Protein AF-A0A929DI80-F1 (afdb_monomer_lite)

Sequence (139 aa):
MKKILITGFLTIFLFLLSVELPAQQLIYHDIEVDEDGHIISWYSEDPGRSYDHIINLVWNFWDTMRLDMNGVPYHMNHQVWKENINDHRGIGGDQIQMALSSWALLYAYTGNQRIIENMKFMADYYLTHSLSGPDCKWP

pLDDT: mean 84.89, std 15.49, range [44.75, 98.38]

Foldseek 3Di:
DPPPVPVVVVVVVVVPPPPPDAFDDDPHDGFDADPVRHTQQPVDNPVVVSVVVVLVVVVCCQLPADADPVRHHLQQFAPDDDDPDRDPDGDDPCSLVVLLVVLVVVCVVPVDVVSVVVNVVSVVVCVVPPDDDPPDPPD

Structure (mmCIF, N/CA/C/O backbone):
data_AF-A0A929DI80-F1
#
_entry.id   AF-A0A929DI80-F1
#
loop_
_atom_site.group_PDB
_atom_site.id
_atom_site.type_symbol
_atom_site.label_atom_id
_atom_site.label_alt_id
_atom_site.label_comp_id
_atom_site.label_asym_id
_atom_site.label_entity_id
_atom_site.label_seq_id
_atom_site.pdbx_PDB_ins_code
_atom_site.Cartn_x
_atom_site.Cartn_y
_atom_site.Cartn_z
_atom_site.occupancy
_atom_site.B_iso_or_equiv
_atom_site.auth_seq_id
_atom_site.auth_comp_id
_atom_site.auth_asym_id
_atom_site.auth_atom_id
_atom_site.pdbx_PDB_model_num
ATOM 1 N N . MET A 1 1 ? -22.026 18.723 72.594 1.00 48.16 1 MET A N 1
ATOM 2 C CA . MET A 1 1 ? -22.563 18.020 71.404 1.00 48.16 1 MET A CA 1
ATOM 3 C C . MET A 1 1 ? -22.481 18.893 70.138 1.00 48.16 1 MET A C 1
ATOM 5 O O . MET A 1 1 ? -23.498 19.184 69.532 1.00 48.16 1 MET A O 1
ATOM 9 N N . LYS A 1 2 ? -21.282 19.345 69.730 1.00 50.53 2 LYS A N 1
ATOM 10 C CA . LYS A 1 2 ? -21.086 20.193 68.524 1.00 50.53 2 LYS A CA 1
ATOM 11 C C . LYS A 1 2 ? -19.899 19.778 67.635 1.00 50.53 2 LYS A C 1
ATOM 13 O O . LYS A 1 2 ? -19.658 20.409 66.620 1.00 50.53 2 LYS A O 1
ATOM 18 N N . LYS A 1 3 ? -19.163 18.718 67.996 1.00 46.38 3 LYS A N 1
ATOM 19 C CA . LYS A 1 3 ? -17.947 18.287 67.278 1.00 46.38 3 LYS A CA 1
ATOM 20 C C . LYS A 1 3 ? -18.158 17.133 66.287 1.00 46.38 3 LYS A C 1
ATOM 22 O O . LYS A 1 3 ? -17.247 16.831 65.538 1.00 46.38 3 LYS A O 1
ATOM 27 N N . ILE A 1 4 ? -19.345 16.519 66.260 1.00 51.50 4 ILE A N 1
ATOM 28 C CA . ILE A 1 4 ? -19.640 15.354 65.400 1.00 51.50 4 ILE A CA 1
ATOM 29 C C . ILE A 1 4 ? -20.218 15.778 64.034 1.00 51.50 4 ILE A C 1
ATOM 31 O O . ILE A 1 4 ? -20.173 15.011 63.082 1.00 51.50 4 ILE A O 1
ATOM 35 N N . LEU A 1 5 ? -20.695 17.022 63.891 1.00 47.53 5 LEU A N 1
ATOM 36 C CA . LEU A 1 5 ? -21.319 17.486 62.644 1.00 47.53 5 LEU A CA 1
ATOM 37 C C . LEU A 1 5 ? -20.313 17.950 61.570 1.00 47.53 5 LEU A C 1
ATOM 39 O O . LEU A 1 5 ? -20.676 18.057 60.407 1.00 47.53 5 LEU A O 1
ATOM 43 N N . ILE A 1 6 ? -19.058 18.231 61.942 1.00 49.91 6 ILE A N 1
ATOM 44 C CA . ILE A 1 6 ? -18.058 18.813 61.023 1.00 49.91 6 ILE A CA 1
ATOM 45 C C . ILE A 1 6 ? -17.278 17.722 60.271 1.00 49.91 6 ILE A C 1
ATOM 47 O O . ILE A 1 6 ? -16.879 17.921 59.129 1.00 49.91 6 ILE A O 1
ATOM 51 N N . THR A 1 7 ? -17.120 16.533 60.855 1.00 48.47 7 THR A N 1
ATOM 52 C CA . THR A 1 7 ? -16.422 15.408 60.213 1.00 48.47 7 THR A CA 1
ATOM 53 C C . THR A 1 7 ? -17.259 14.687 59.155 1.00 48.47 7 THR A C 1
ATOM 55 O O . THR A 1 7 ? -16.680 14.101 58.250 1.00 48.47 7 THR A O 1
ATOM 58 N N . GLY A 1 8 ? -18.595 14.765 59.209 1.00 44.75 8 GLY A N 1
ATOM 59 C CA . GLY A 1 8 ? -19.476 14.174 58.189 1.00 44.75 8 GLY A CA 1
ATOM 60 C C . GLY A 1 8 ? -19.578 14.980 56.887 1.00 44.75 8 GLY A C 1
ATOM 61 O O . GLY A 1 8 ? -19.971 14.436 55.862 1.00 44.75 8 GLY A O 1
ATOM 62 N N . PHE A 1 9 ? -19.209 16.265 56.909 1.00 48.62 9 PHE A N 1
ATOM 63 C CA . PHE A 1 9 ? -19.272 17.135 55.729 1.00 48.62 9 PHE A CA 1
ATOM 64 C C . PHE A 1 9 ? -17.994 17.070 54.877 1.00 48.62 9 PHE A C 1
ATOM 66 O O . PHE A 1 9 ? -18.030 17.342 53.680 1.00 48.62 9 PHE A O 1
ATOM 73 N N . LEU A 1 10 ? -16.864 16.674 55.476 1.00 48.25 10 LEU A N 1
ATOM 74 C CA . LEU A 1 10 ? -15.566 16.645 54.796 1.00 48.25 10 LEU A CA 1
ATOM 75 C C . LEU A 1 10 ? -15.392 15.413 53.888 1.00 48.25 10 LEU A C 1
ATOM 77 O O . LEU A 1 10 ? -14.725 15.497 52.863 1.00 48.25 10 LEU A O 1
ATOM 81 N N . THR A 1 11 ? -16.028 14.285 54.217 1.00 48.75 11 THR A N 1
ATOM 82 C CA . THR A 1 11 ? -15.991 13.055 53.405 1.00 48.75 11 THR A CA 1
ATOM 83 C C . THR A 1 11 ? -16.910 13.100 52.184 1.00 48.75 11 THR A C 1
ATOM 85 O O . THR A 1 11 ? -16.622 12.437 51.195 1.00 48.75 11 THR A O 1
ATOM 88 N N . ILE A 1 12 ? -17.974 13.910 52.208 1.00 50.75 12 ILE A N 1
ATOM 89 C CA . ILE A 1 12 ? -18.880 14.087 51.057 1.00 50.75 12 ILE A CA 1
ATOM 90 C C . ILE A 1 12 ? -18.261 15.017 49.999 1.00 50.75 12 ILE A C 1
ATOM 92 O O . ILE A 1 12 ? -18.547 14.882 48.813 1.00 50.75 12 ILE A O 1
ATOM 96 N N . PHE A 1 13 ? -17.356 15.918 50.394 1.00 48.44 13 PHE A N 1
ATOM 97 C CA . PHE A 1 13 ? -16.732 16.865 49.467 1.00 48.44 13 PHE A CA 1
ATOM 98 C C . PHE A 1 13 ? -15.573 16.260 48.652 1.00 48.44 13 PHE A C 1
ATOM 100 O O . PHE A 1 13 ? -15.274 16.746 47.566 1.00 48.44 13 PHE A O 1
ATOM 107 N N . LEU A 1 14 ? -14.944 15.175 49.129 1.00 47.00 14 LEU A N 1
ATOM 108 C CA . LEU A 1 14 ? -13.856 14.509 48.397 1.00 47.00 14 LEU A CA 1
ATOM 109 C C . LEU A 1 14 ? -14.331 13.619 47.237 1.00 47.00 14 LEU A C 1
ATOM 111 O O . LEU A 1 14 ? -13.529 13.303 46.367 1.00 47.00 14 LEU A O 1
ATOM 115 N N . PHE A 1 15 ? -15.611 13.242 47.189 1.00 49.66 15 PHE A N 1
ATOM 116 C CA . PHE A 1 15 ? -16.166 12.438 46.090 1.00 49.66 15 PHE A CA 1
ATOM 117 C C . PHE A 1 15 ? -16.618 13.268 44.876 1.00 49.66 15 PHE A C 1
ATOM 119 O O . PHE A 1 15 ? -17.004 12.698 43.863 1.00 49.66 15 PHE A O 1
ATOM 126 N N . LEU A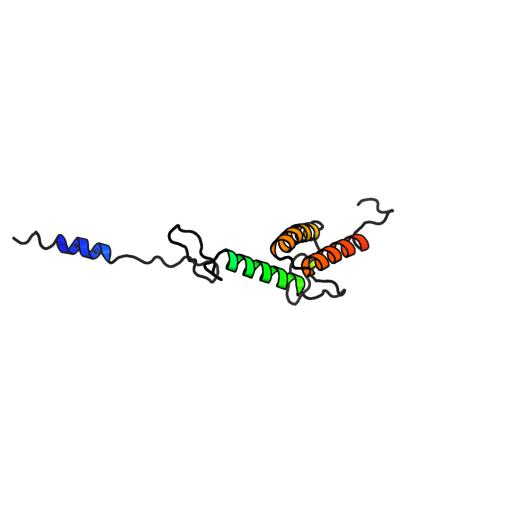 1 16 ? -16.575 14.604 44.964 1.00 50.81 16 LEU A N 1
ATOM 127 C CA . LEU A 1 16 ? -17.047 15.519 43.912 1.00 50.81 16 LEU A CA 1
ATOM 128 C C . LEU A 1 16 ? -15.916 16.196 43.122 1.00 50.81 16 LEU A C 1
ATOM 130 O O . LEU A 1 16 ? -16.183 17.020 42.254 1.00 50.81 16 LEU A O 1
ATOM 134 N N . LEU A 1 17 ? -14.660 15.842 43.398 1.00 51.91 17 LEU A N 1
ATOM 135 C CA . LEU A 1 17 ? -13.486 16.300 42.652 1.00 51.91 17 LEU A CA 1
ATOM 136 C C . LEU A 1 17 ? -12.906 15.152 41.820 1.00 51.91 17 LEU A C 1
ATOM 138 O O . LEU A 1 17 ? -11.711 14.868 41.865 1.00 51.91 17 LEU A O 1
ATOM 142 N N . SER A 1 18 ? -13.758 14.500 41.032 1.00 58.84 18 SER A N 1
ATOM 143 C CA . SER A 1 18 ? -13.299 13.831 39.816 1.00 58.84 18 SER A CA 1
ATOM 144 C C . SER A 1 18 ? -12.891 14.936 38.846 1.00 58.84 18 SER A C 1
ATOM 146 O O . SER A 1 18 ? -13.707 15.448 38.086 1.00 58.84 18 SER A O 1
ATOM 148 N N . VAL A 1 19 ? -11.651 15.406 38.958 1.00 62.03 19 VAL A N 1
ATOM 149 C CA . VAL A 1 19 ? -11.071 16.293 37.951 1.00 62.03 19 VAL A CA 1
ATOM 150 C C . VAL A 1 19 ? -10.902 15.434 36.705 1.00 62.03 19 VAL A C 1
ATOM 152 O O . VAL A 1 19 ? -9.995 14.606 36.659 1.00 62.03 19 VAL A O 1
ATOM 155 N N . GLU A 1 20 ? -11.801 15.578 35.730 1.00 62.69 20 GLU A N 1
ATOM 156 C CA . GLU A 1 20 ? -11.571 15.034 34.394 1.00 62.69 20 GLU A CA 1
ATOM 157 C C . GLU A 1 20 ? -10.298 15.693 33.861 1.00 62.69 20 GLU A C 1
ATOM 159 O O . GLU A 1 20 ? -10.250 16.900 33.604 1.00 62.69 20 GLU A O 1
ATOM 164 N N . LEU A 1 21 ? -9.217 14.913 33.804 1.00 65.44 21 LEU A N 1
ATOM 165 C CA . LEU A 1 21 ? -8.006 15.342 33.128 1.00 65.44 21 LEU A CA 1
ATOM 166 C C . LEU A 1 21 ? -8.366 15.545 31.653 1.00 65.44 21 LEU A C 1
ATOM 168 O O . LEU A 1 21 ? -9.070 14.706 31.089 1.00 65.44 21 LEU A O 1
ATOM 172 N N . PRO A 1 22 ? -7.912 16.640 31.024 1.00 69.31 22 PRO A N 1
ATOM 173 C CA . PRO A 1 22 ? -8.174 16.853 29.611 1.00 69.31 22 PRO A CA 1
ATOM 174 C C . PRO A 1 22 ? -7.638 15.660 28.819 1.00 69.31 22 PRO A C 1
ATOM 176 O O . PRO A 1 22 ? -6.519 15.202 29.076 1.00 69.31 22 PRO A O 1
ATOM 179 N N . ALA A 1 23 ? -8.442 15.167 27.875 1.00 74.50 23 ALA A N 1
ATOM 180 C CA . ALA A 1 23 ? -8.026 14.098 26.984 1.00 74.50 23 ALA A CA 1
ATOM 181 C C . ALA A 1 23 ? -6.699 14.480 26.317 1.00 74.50 23 ALA A C 1
ATOM 183 O O . ALA A 1 23 ? -6.494 15.618 25.880 1.00 74.50 23 ALA A O 1
ATOM 184 N N . GLN A 1 24 ? -5.760 13.536 26.281 1.00 83.69 24 GLN A N 1
ATOM 185 C CA . GLN A 1 24 ? -4.503 13.758 25.586 1.00 83.69 24 GLN A CA 1
ATOM 186 C C . GLN A 1 24 ? -4.792 13.824 24.084 1.00 83.69 24 GLN A C 1
ATOM 188 O O . GLN A 1 24 ? -5.473 12.953 23.556 1.00 83.69 24 GLN A O 1
ATOM 193 N N . GLN A 1 25 ? -4.278 14.841 23.391 1.00 86.25 25 GLN A N 1
ATOM 194 C CA . GLN A 1 25 ? -4.495 14.989 21.950 1.00 86.25 25 GLN A CA 1
ATOM 195 C C . GLN A 1 25 ? -3.369 14.350 21.136 1.00 86.25 25 GLN A C 1
ATOM 197 O O . GLN A 1 25 ? -2.186 14.587 21.398 1.00 86.25 25 GLN A O 1
ATOM 202 N N . LEU A 1 26 ? -3.736 13.598 20.098 1.00 82.81 26 LEU A N 1
ATOM 203 C CA . LEU A 1 26 ? -2.846 13.130 19.043 1.00 82.81 26 LEU A CA 1
ATOM 204 C C . LEU A 1 26 ? -3.100 13.935 17.762 1.00 82.81 26 LEU A C 1
ATOM 206 O O . LEU A 1 26 ? -4.046 13.687 17.016 1.00 82.81 26 LEU A O 1
ATOM 210 N N . ILE A 1 27 ? -2.209 14.893 17.497 1.00 85.69 27 ILE A N 1
ATOM 211 C CA . ILE A 1 27 ? -2.266 15.864 16.391 1.00 85.69 27 ILE A CA 1
ATOM 212 C C . ILE A 1 27 ? -3.523 16.749 16.437 1.00 85.69 27 ILE A C 1
ATOM 214 O O . ILE A 1 27 ? -3.425 17.906 16.828 1.00 85.69 27 ILE A O 1
ATOM 218 N N . TYR A 1 28 ? -4.676 16.226 16.017 1.00 84.38 28 TYR A N 1
ATOM 219 C CA . TYR A 1 28 ? -5.955 16.942 15.938 1.00 84.38 28 TYR A CA 1
ATOM 220 C C . TYR A 1 28 ? -7.143 16.137 16.493 1.00 84.38 28 TYR A C 1
ATOM 222 O O . TYR A 1 28 ? -8.281 16.582 16.366 1.00 84.38 28 TYR A O 1
ATOM 230 N N . HIS A 1 29 ? -6.889 14.978 17.108 1.00 84.62 29 HIS A N 1
ATOM 231 C CA . HIS A 1 29 ? -7.909 14.120 17.709 1.00 84.62 29 HIS A CA 1
ATOM 232 C C . HIS A 1 29 ? -7.621 13.854 19.182 1.00 84.62 29 HIS A C 1
ATOM 234 O O . HIS A 1 29 ? -6.464 13.679 19.568 1.00 84.62 29 HIS A O 1
ATOM 240 N N . ASP A 1 30 ? -8.677 13.775 19.983 1.00 90.25 30 ASP A N 1
ATOM 241 C CA . ASP A 1 30 ? -8.593 13.316 21.365 1.00 90.25 30 ASP A CA 1
ATOM 242 C C . ASP A 1 30 ? -8.325 11.798 21.389 1.00 90.25 30 ASP A C 1
ATOM 244 O O . ASP A 1 30 ? -8.841 11.039 20.565 1.00 90.25 30 ASP A O 1
ATOM 248 N N . ILE A 1 31 ? -7.451 11.353 22.294 1.00 90.75 31 ILE A N 1
ATOM 249 C CA . ILE A 1 31 ? -7.167 9.932 22.505 1.00 90.75 31 ILE A CA 1
ATOM 250 C C . ILE A 1 31 ? -8.242 9.360 23.425 1.00 90.75 31 ILE A C 1
ATOM 252 O O . ILE A 1 31 ? -8.385 9.796 24.568 1.00 90.75 31 ILE A O 1
ATOM 256 N N . GLU A 1 32 ? -8.938 8.341 22.934 1.00 90.50 32 GLU A N 1
ATOM 257 C CA . GLU A 1 32 ? -9.891 7.544 23.700 1.00 90.50 32 GLU A CA 1
ATOM 258 C C . GLU A 1 32 ? -9.269 6.185 24.038 1.00 90.50 32 GLU A C 1
ATOM 260 O O . GLU A 1 32 ? -8.547 5.598 23.223 1.00 90.50 32 GLU A O 1
ATOM 265 N N . VAL A 1 33 ? -9.527 5.698 25.251 1.00 91.25 33 VAL A N 1
ATOM 266 C CA . VAL A 1 33 ? -9.039 4.402 25.735 1.00 91.25 33 VAL A CA 1
ATOM 267 C C . VAL A 1 33 ? -10.172 3.593 26.356 1.00 91.25 33 VAL A C 1
ATOM 269 O O . VAL A 1 33 ? -11.130 4.170 26.870 1.00 91.25 33 VAL A O 1
ATOM 272 N N . ASP A 1 34 ? -10.062 2.267 26.305 1.00 90.75 34 ASP A N 1
ATOM 273 C CA . ASP A 1 34 ? -10.977 1.356 26.992 1.00 90.75 34 ASP A CA 1
ATOM 274 C C . ASP A 1 34 ? -10.706 1.299 28.512 1.00 90.75 34 ASP A C 1
ATOM 276 O O . ASP A 1 34 ? -9.811 1.966 29.039 1.00 90.75 34 ASP A O 1
ATOM 280 N N . GLU A 1 35 ? -11.494 0.499 29.236 1.00 92.44 35 GLU A N 1
ATOM 281 C CA . GLU A 1 35 ? -11.358 0.323 30.692 1.00 92.44 35 GLU A CA 1
ATOM 282 C C . GLU A 1 35 ? -9.997 -0.272 31.108 1.00 92.44 35 GLU A C 1
ATOM 284 O O . GLU A 1 35 ? -9.538 -0.031 32.227 1.00 92.44 35 GLU A O 1
ATOM 289 N N . ASP A 1 36 ? -9.335 -1.003 30.206 1.00 93.19 36 ASP A N 1
ATOM 290 C CA . ASP A 1 36 ? -8.016 -1.609 30.405 1.00 93.19 36 ASP A CA 1
ATOM 291 C C . ASP A 1 36 ? -6.865 -0.664 29.993 1.00 93.19 36 ASP A C 1
ATOM 293 O O . ASP A 1 36 ? -5.687 -0.967 30.207 1.00 93.19 36 ASP A O 1
ATOM 297 N N . GLY A 1 37 ? -7.190 0.508 29.436 1.00 89.81 37 GLY A N 1
ATOM 298 C CA . GLY A 1 37 ? -6.242 1.523 28.987 1.00 89.81 37 GLY A CA 1
ATOM 299 C C . GLY A 1 37 ? -5.695 1.316 27.570 1.00 89.81 37 GLY A C 1
ATOM 300 O O . GLY A 1 37 ? -4.704 1.959 27.212 1.00 89.81 37 GLY A O 1
ATOM 301 N N . HIS A 1 38 ? -6.294 0.448 26.748 1.00 89.50 38 HIS A N 1
ATOM 302 C CA . HIS A 1 38 ? -5.931 0.315 25.335 1.00 89.50 38 HIS A CA 1
ATOM 303 C C . HIS A 1 38 ? -6.566 1.419 24.495 1.00 89.50 38 HIS A C 1
ATOM 305 O O . HIS A 1 38 ? -7.709 1.801 24.716 1.00 89.50 38 HIS A O 1
ATOM 311 N N . ILE A 1 39 ? -5.841 1.899 23.482 1.00 89.50 39 ILE A N 1
ATOM 312 C CA . ILE A 1 39 ? -6.345 2.926 22.563 1.00 89.50 39 ILE A CA 1
ATOM 313 C C . ILE A 1 39 ? -7.506 2.369 21.736 1.00 89.50 39 ILE A C 1
ATOM 315 O O . ILE A 1 39 ? -7.360 1.354 21.051 1.00 89.50 39 ILE A O 1
ATOM 319 N N . ILE A 1 40 ? -8.622 3.092 21.746 1.00 91.44 40 ILE A N 1
ATOM 320 C CA . ILE A 1 40 ? -9.780 2.825 20.899 1.00 91.44 40 ILE A CA 1
ATOM 321 C C . ILE A 1 40 ? -9.525 3.426 19.513 1.00 91.44 40 ILE A C 1
ATOM 323 O O . ILE A 1 40 ? -9.049 4.554 19.371 1.00 91.44 40 ILE A O 1
ATOM 327 N N . SER A 1 41 ? -9.821 2.662 18.458 1.00 91.00 41 SER A N 1
ATOM 328 C CA . SER A 1 41 ? -9.675 3.167 17.093 1.00 91.00 41 SER A CA 1
ATOM 329 C C . SER A 1 41 ? -10.743 4.210 16.766 1.00 91.00 41 SER A C 1
ATOM 331 O O . SER A 1 41 ? -11.930 3.987 16.980 1.00 91.00 41 SER A O 1
ATOM 333 N N . TRP A 1 42 ? -10.322 5.311 16.141 1.00 89.81 42 TRP A N 1
ATOM 334 C CA . TRP A 1 42 ? -11.202 6.424 15.771 1.00 89.81 42 TRP A CA 1
ATOM 335 C C . TRP A 1 42 ? -12.279 6.082 14.735 1.00 89.81 42 TRP A C 1
ATOM 337 O O . TRP A 1 42 ? -13.271 6.797 14.633 1.00 89.81 42 TRP A O 1
ATOM 347 N N . TYR A 1 43 ? -12.091 5.034 13.927 1.00 92.50 43 TYR A N 1
ATOM 348 C CA . TYR A 1 43 ? -13.075 4.657 12.908 1.00 92.50 43 TYR A CA 1
ATOM 349 C C . TYR A 1 43 ? -14.200 3.782 13.481 1.00 92.50 43 TYR A C 1
ATOM 351 O O . TYR A 1 43 ? -15.373 3.971 13.158 1.00 92.50 43 TYR A O 1
ATOM 359 N N . SER A 1 44 ? -13.842 2.805 14.315 1.00 93.81 44 SER A N 1
ATOM 360 C CA . SER A 1 44 ? -14.763 1.882 14.977 1.00 93.81 44 SER A CA 1
ATOM 361 C C . SER A 1 44 ? -14.094 1.235 16.190 1.00 93.81 44 SER A C 1
ATOM 363 O O . SER A 1 44 ? -12.943 0.810 16.109 1.00 93.81 44 SER A O 1
ATOM 365 N N . GLU A 1 45 ? -14.844 1.065 17.280 1.00 91.94 45 GLU A N 1
ATOM 366 C CA . GLU A 1 45 ? -14.396 0.300 18.453 1.00 91.94 45 GLU A CA 1
ATOM 367 C C . GLU A 1 45 ? -14.092 -1.173 18.129 1.00 91.94 45 GLU A C 1
ATOM 369 O O . GLU A 1 45 ? -13.289 -1.795 18.816 1.00 91.94 45 GLU A O 1
ATOM 374 N N . ASP A 1 46 ? -14.689 -1.733 17.066 1.00 93.00 46 ASP A N 1
ATOM 375 C CA . ASP A 1 46 ? -14.360 -3.070 16.564 1.00 93.00 46 ASP A CA 1
ATOM 376 C C . ASP A 1 46 ? -13.002 -3.033 15.832 1.00 93.00 46 ASP A C 1
ATOM 378 O O . ASP A 1 46 ? -12.906 -2.455 14.736 1.00 93.00 46 ASP A O 1
ATOM 382 N N . PRO A 1 47 ? -11.950 -3.685 16.370 1.00 91.38 47 PRO A N 1
ATOM 383 C CA . PRO A 1 47 ? -10.621 -3.646 15.769 1.00 91.38 47 PRO A CA 1
ATOM 384 C C . PRO A 1 47 ? -10.586 -4.241 14.359 1.00 91.38 47 PRO A C 1
ATOM 386 O O . PRO A 1 47 ? -9.804 -3.789 13.523 1.00 91.38 47 PRO A O 1
ATOM 389 N N . GLY A 1 48 ? -11.439 -5.230 14.071 1.00 94.69 48 GLY A N 1
ATOM 390 C CA . GLY A 1 48 ? -11.521 -5.864 12.759 1.00 94.69 48 GLY A CA 1
ATOM 391 C C . GLY A 1 48 ? -12.062 -4.911 11.698 1.00 94.69 48 GLY A C 1
ATOM 392 O O . GLY A 1 48 ? -11.494 -4.823 10.610 1.00 94.69 48 GLY A O 1
ATOM 393 N N . ARG A 1 49 ? -13.108 -4.142 12.028 1.00 97.00 49 ARG A N 1
ATOM 394 C CA . ARG A 1 49 ? -13.676 -3.125 11.122 1.00 97.00 49 ARG A CA 1
ATOM 395 C C . ARG A 1 49 ? -12.708 -1.979 10.874 1.00 97.00 49 ARG A C 1
ATOM 397 O O . ARG A 1 49 ? -12.571 -1.527 9.741 1.00 97.00 49 ARG A O 1
ATOM 404 N N . SER A 1 50 ? -12.030 -1.524 11.920 1.00 95.88 50 SER A N 1
ATOM 405 C CA . SER A 1 50 ? -11.035 -0.457 11.813 1.00 95.88 50 SER A CA 1
ATOM 406 C C . SER A 1 50 ? -9.815 -0.878 11.003 1.00 95.88 50 SER A C 1
ATOM 408 O O . SER A 1 50 ? -9.349 -0.116 10.154 1.00 95.88 50 SER A O 1
ATOM 410 N N . TYR A 1 51 ? -9.334 -2.107 11.201 1.00 95.56 51 TYR A N 1
ATOM 411 C CA . TYR A 1 51 ? -8.248 -2.662 10.401 1.00 95.56 51 TYR A CA 1
ATOM 412 C C . TYR A 1 51 ? -8.638 -2.797 8.923 1.00 95.56 51 TYR A C 1
ATOM 414 O O . TYR A 1 51 ? -7.914 -2.290 8.064 1.00 95.56 51 TYR A O 1
ATOM 422 N N . ASP A 1 52 ? -9.790 -3.414 8.631 1.00 97.56 52 ASP A N 1
ATOM 423 C CA . ASP A 1 52 ? -10.293 -3.582 7.260 1.00 97.56 52 ASP A CA 1
ATOM 424 C C . ASP A 1 52 ? -10.458 -2.229 6.551 1.00 97.56 52 ASP A C 1
ATOM 426 O O . ASP A 1 52 ? -10.036 -2.049 5.408 1.00 97.56 52 ASP A O 1
ATOM 430 N N . HIS A 1 53 ? -10.999 -1.231 7.249 1.00 97.06 53 HIS A N 1
ATOM 431 C CA . HIS A 1 53 ? -11.168 0.105 6.697 1.00 97.06 53 HIS A CA 1
ATOM 432 C C . HIS A 1 53 ? -9.835 0.755 6.309 1.00 97.06 53 HIS A C 1
ATOM 434 O O . HIS A 1 53 ? -9.667 1.194 5.168 1.00 97.06 53 HIS A O 1
ATOM 440 N N . ILE A 1 54 ? -8.873 0.806 7.236 1.00 96.25 54 ILE A N 1
ATOM 441 C CA . ILE A 1 54 ? -7.590 1.478 6.998 1.00 96.25 54 ILE A CA 1
ATOM 442 C C . ILE A 1 54 ? -6.783 0.760 5.920 1.00 96.25 54 ILE A C 1
ATOM 444 O O . ILE A 1 54 ? -6.212 1.421 5.050 1.00 96.25 54 ILE A O 1
ATOM 448 N N . ILE A 1 55 ? -6.751 -0.575 5.929 1.00 96.75 55 ILE A N 1
ATOM 449 C CA . ILE A 1 55 ? -5.967 -1.308 4.936 1.00 96.75 55 ILE A CA 1
ATOM 450 C C . ILE A 1 55 ? -6.544 -1.134 3.523 1.00 96.75 55 ILE A C 1
ATOM 452 O O . ILE A 1 55 ? -5.784 -0.933 2.573 1.00 96.75 55 ILE A O 1
ATOM 456 N N . ASN A 1 56 ? -7.875 -1.099 3.385 1.00 96.88 56 ASN A N 1
ATOM 457 C CA . ASN A 1 56 ? -8.530 -0.826 2.107 1.00 96.88 56 ASN A CA 1
ATOM 458 C C . ASN A 1 56 ? -8.347 0.631 1.655 1.00 96.88 56 ASN A C 1
ATOM 460 O O . ASN A 1 56 ? -8.176 0.868 0.460 1.00 96.88 56 ASN A O 1
ATOM 464 N N . LEU A 1 57 ? -8.319 1.606 2.573 1.00 97.25 57 LEU A N 1
ATOM 465 C CA . LEU A 1 57 ? -7.990 2.997 2.237 1.00 97.25 57 LEU A CA 1
ATOM 466 C C . LEU A 1 57 ? -6.569 3.133 1.684 1.00 97.25 57 LEU A C 1
ATOM 468 O O . LEU A 1 57 ? -6.371 3.786 0.657 1.00 97.25 57 LEU A O 1
ATOM 472 N N . VAL A 1 58 ? -5.590 2.503 2.340 1.00 95.50 58 VAL A N 1
ATOM 473 C CA . VAL A 1 58 ? -4.195 2.503 1.880 1.00 95.50 58 VAL A CA 1
ATOM 474 C C . VAL A 1 58 ? -4.097 1.849 0.507 1.00 95.50 58 VAL A C 1
ATOM 476 O O . VAL A 1 58 ? -3.504 2.429 -0.400 1.00 95.50 58 VAL A O 1
ATOM 479 N N . TRP A 1 59 ? -4.708 0.678 0.321 1.00 96.81 59 TRP A N 1
ATOM 480 C CA . TRP A 1 59 ? -4.704 -0.000 -0.973 1.00 96.81 59 TRP A CA 1
ATOM 481 C C . TRP A 1 59 ? -5.343 0.843 -2.078 1.00 96.81 59 TRP A C 1
ATOM 483 O O . TRP A 1 59 ? -4.738 1.022 -3.132 1.00 96.81 59 TRP A O 1
ATOM 493 N N . ASN A 1 60 ? -6.525 1.409 -1.824 1.00 97.12 60 ASN A N 1
ATOM 494 C CA . ASN A 1 60 ? -7.210 2.261 -2.787 1.00 97.12 60 ASN A CA 1
ATOM 495 C C . ASN A 1 60 ? -6.328 3.445 -3.199 1.00 97.12 60 ASN A C 1
ATOM 497 O O . ASN A 1 60 ? -6.182 3.708 -4.385 1.00 97.12 60 ASN A O 1
ATOM 501 N N . PHE A 1 61 ? -5.665 4.104 -2.245 1.00 95.19 61 PHE A N 1
ATOM 502 C CA . PHE A 1 61 ? -4.716 5.174 -2.553 1.00 95.19 61 PHE A CA 1
ATOM 503 C C . PHE A 1 61 ? -3.588 4.723 -3.496 1.00 95.19 61 PHE A C 1
ATOM 505 O O . PHE A 1 61 ? -3.232 5.463 -4.411 1.00 95.19 61 PHE A O 1
ATOM 512 N N . TRP A 1 62 ? -3.038 3.522 -3.299 1.00 93.44 62 TRP A N 1
ATOM 513 C CA . TRP A 1 62 ? -1.998 2.965 -4.167 1.00 93.44 62 TRP A CA 1
ATOM 514 C C . TRP A 1 62 ? -2.512 2.604 -5.566 1.00 93.44 62 TRP A C 1
ATOM 516 O O . TRP A 1 62 ? -1.860 2.950 -6.553 1.00 93.44 62 TRP A O 1
ATOM 526 N N . ASP A 1 63 ? -3.667 1.941 -5.659 1.00 94.69 63 ASP A N 1
ATOM 527 C CA . ASP A 1 63 ? -4.257 1.493 -6.931 1.00 94.69 63 ASP A CA 1
ATOM 528 C C . ASP A 1 63 ? -4.791 2.663 -7.769 1.00 94.69 63 ASP A C 1
ATOM 530 O O . ASP A 1 63 ? -4.722 2.638 -8.997 1.00 94.69 63 ASP A O 1
ATOM 534 N N . THR A 1 64 ? -5.259 3.730 -7.115 1.00 93.69 64 THR A N 1
ATOM 535 C CA . THR A 1 64 ? -5.762 4.939 -7.780 1.00 93.69 64 THR A CA 1
ATOM 536 C C . THR A 1 64 ? -4.756 6.085 -7.784 1.00 93.69 64 TH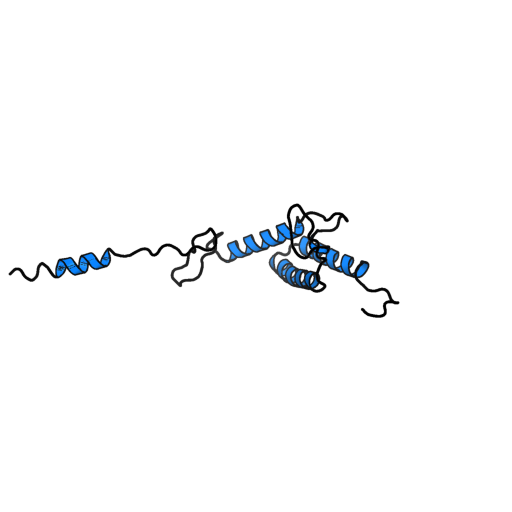R A C 1
ATOM 538 O O . THR A 1 64 ? -5.121 7.228 -8.077 1.00 93.69 64 THR A O 1
ATOM 541 N N . MET A 1 65 ? -3.496 5.826 -7.428 1.00 92.12 65 MET A N 1
ATOM 542 C CA . MET A 1 65 ? -2.454 6.843 -7.496 1.00 92.12 65 MET A CA 1
ATOM 543 C C . MET A 1 65 ? -2.325 7.325 -8.945 1.00 92.12 65 MET A C 1
ATOM 545 O O . MET A 1 65 ? -2.342 6.526 -9.883 1.00 92.12 65 MET A O 1
ATOM 549 N N . ARG A 1 66 ? -2.194 8.641 -9.141 1.00 92.69 66 ARG A N 1
ATOM 550 C CA . ARG A 1 66 ? -2.068 9.208 -10.489 1.00 92.69 66 ARG A CA 1
ATOM 551 C C . ARG A 1 66 ? -0.898 8.590 -11.258 1.00 92.69 66 ARG A C 1
ATOM 553 O O . ARG A 1 66 ? 0.091 8.144 -10.674 1.00 92.69 66 ARG A O 1
ATOM 560 N N . LEU A 1 67 ? -0.989 8.643 -12.580 1.00 91.81 67 LEU A N 1
ATOM 561 C CA . LEU A 1 67 ? 0.132 8.297 -13.442 1.00 91.81 67 LEU A CA 1
ATOM 562 C C . LEU A 1 67 ? 1.213 9.385 -13.387 1.00 91.81 67 LEU A C 1
ATOM 564 O O . LEU A 1 67 ? 0.947 10.562 -13.110 1.00 91.81 67 LEU A O 1
ATOM 568 N N . ASP A 1 68 ? 2.439 8.963 -13.650 1.00 90.88 68 ASP A N 1
ATOM 569 C CA . ASP A 1 68 ? 3.565 9.841 -13.918 1.00 90.88 68 ASP A CA 1
ATOM 570 C C . ASP A 1 68 ? 3.598 10.262 -15.406 1.00 90.88 68 ASP A C 1
ATOM 572 O O . ASP A 1 68 ? 2.823 9.775 -16.231 1.00 90.88 68 ASP A O 1
ATOM 576 N N . MET A 1 69 ? 4.488 11.185 -15.773 1.00 86.94 69 MET A N 1
ATOM 577 C CA . MET A 1 69 ? 4.623 11.767 -17.112 1.00 86.94 69 MET A CA 1
ATOM 578 C C . MET A 1 69 ? 4.932 10.731 -18.202 1.00 86.94 69 MET A C 1
ATOM 580 O O . MET A 1 69 ? 4.622 10.963 -19.368 1.00 86.94 69 MET A O 1
ATOM 584 N N . ASN A 1 70 ? 5.533 9.597 -17.840 1.00 88.31 70 ASN A N 1
ATOM 585 C CA . ASN A 1 70 ? 5.792 8.464 -18.734 1.00 88.31 70 ASN A CA 1
ATOM 586 C C . ASN A 1 70 ? 4.625 7.459 -18.802 1.00 88.31 70 ASN A C 1
ATOM 588 O O . ASN A 1 70 ? 4.737 6.442 -19.480 1.00 88.31 70 ASN A O 1
ATOM 592 N N . GLY A 1 71 ? 3.511 7.735 -18.122 1.00 90.88 71 GLY A N 1
ATOM 593 C CA . GLY A 1 71 ? 2.295 6.929 -18.174 1.00 90.88 71 GLY A CA 1
ATOM 594 C C . GLY A 1 71 ? 2.277 5.710 -17.250 1.00 90.88 71 GLY A C 1
ATOM 595 O O . GLY A 1 71 ? 1.291 4.977 -17.273 1.00 90.88 71 GLY A O 1
ATOM 596 N N . VAL A 1 72 ? 3.309 5.485 -16.428 1.00 91.94 72 VAL A N 1
ATOM 597 C CA . VAL A 1 72 ? 3.289 4.420 -15.408 1.00 91.94 72 VAL A CA 1
ATOM 598 C C . VAL A 1 72 ? 2.781 4.946 -14.062 1.00 91.94 72 VAL A C 1
ATOM 600 O O . VAL A 1 72 ? 2.815 6.158 -13.834 1.00 91.94 72 VAL A O 1
ATOM 603 N N . PRO A 1 73 ? 2.298 4.079 -13.152 1.00 92.06 73 PRO A N 1
ATOM 604 C CA . PRO A 1 73 ? 1.905 4.502 -11.813 1.00 92.06 73 PRO A CA 1
ATOM 605 C C . PRO A 1 73 ? 3.033 5.250 -11.097 1.00 92.06 73 PRO A C 1
ATOM 607 O O . PRO A 1 73 ? 4.187 4.826 -11.133 1.00 92.06 73 PRO A O 1
ATOM 610 N N . TYR A 1 74 ? 2.696 6.349 -10.418 1.00 93.25 74 TYR A N 1
ATOM 611 C CA . TYR A 1 74 ? 3.665 7.253 -9.782 1.00 93.25 74 TYR A CA 1
ATOM 612 C C . TYR A 1 74 ? 4.678 6.550 -8.871 1.00 93.25 74 TYR A C 1
ATOM 614 O O . TYR A 1 74 ? 5.865 6.882 -8.866 1.00 93.25 74 TYR A O 1
ATOM 622 N N . HIS A 1 75 ? 4.217 5.545 -8.129 1.00 91.38 75 HIS A N 1
ATOM 623 C CA . HIS A 1 75 ? 5.050 4.786 -7.207 1.00 91.38 75 HIS A CA 1
ATOM 624 C C . HIS A 1 75 ? 6.154 3.966 -7.880 1.00 91.38 75 HIS A 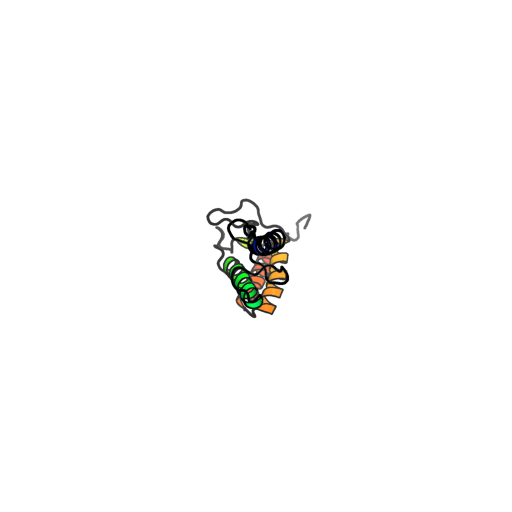C 1
ATOM 626 O O . HIS A 1 75 ? 7.028 3.481 -7.176 1.00 91.38 75 HIS A O 1
ATOM 632 N N . MET A 1 76 ? 6.145 3.817 -9.209 1.00 92.06 76 MET A N 1
ATOM 633 C CA . MET A 1 76 ? 7.223 3.152 -9.947 1.00 92.06 76 MET A CA 1
ATOM 634 C C . MET A 1 76 ? 8.458 4.031 -10.132 1.00 92.06 76 MET A C 1
ATOM 636 O O . MET A 1 76 ? 9.542 3.504 -10.362 1.00 92.06 76 MET A O 1
ATOM 640 N N . ASN A 1 77 ? 8.314 5.355 -10.030 1.00 90.75 77 ASN A N 1
ATOM 641 C CA . ASN A 1 77 ? 9.408 6.290 -10.300 1.00 90.75 77 ASN A CA 1
ATOM 642 C C . ASN A 1 77 ? 9.819 7.095 -9.064 1.00 90.75 77 ASN A C 1
ATOM 644 O O . ASN A 1 77 ? 10.952 7.571 -9.012 1.00 90.75 77 ASN A O 1
ATOM 648 N N . HIS A 1 78 ? 8.939 7.241 -8.068 1.00 91.69 78 HIS A N 1
ATOM 649 C CA . HIS A 1 78 ? 9.104 8.226 -7.000 1.00 91.69 78 HIS A CA 1
ATOM 650 C C . HIS A 1 78 ? 8.938 7.634 -5.601 1.00 91.69 78 HIS A C 1
ATOM 652 O O . HIS A 1 78 ? 7.943 6.980 -5.300 1.00 91.69 78 HIS A O 1
ATOM 658 N N . GLN A 1 79 ? 9.885 7.951 -4.711 1.00 89.56 79 GLN A N 1
ATOM 659 C CA . GLN A 1 79 ? 9.895 7.446 -3.329 1.00 89.56 79 GLN A CA 1
ATOM 660 C C . GLN A 1 79 ? 8.822 8.070 -2.434 1.00 89.56 79 GLN A C 1
ATOM 662 O O . GLN A 1 79 ? 8.431 7.484 -1.429 1.00 89.56 79 GLN A O 1
ATOM 667 N N . VAL A 1 80 ? 8.420 9.308 -2.732 1.00 90.00 80 VAL A N 1
ATOM 668 C CA . VAL A 1 80 ? 7.538 10.099 -1.870 1.00 90.00 80 VAL A CA 1
ATOM 669 C C . VAL A 1 80 ? 6.405 10.655 -2.696 1.00 90.00 80 VAL A C 1
ATOM 671 O O . VAL A 1 80 ? 6.638 11.351 -3.677 1.00 90.00 80 VAL A O 1
ATOM 674 N N . TRP A 1 81 ? 5.179 10.377 -2.266 1.00 91.19 81 TRP A N 1
ATOM 675 C CA . TRP A 1 81 ? 3.995 10.908 -2.916 1.00 91.19 81 TRP A CA 1
ATOM 676 C C . TRP A 1 81 ? 3.842 12.411 -2.692 1.00 91.19 81 TRP A C 1
ATOM 678 O O . TRP A 1 81 ? 3.995 12.923 -1.580 1.00 91.19 81 TRP A O 1
ATOM 688 N N . LYS A 1 82 ? 3.492 13.106 -3.773 1.00 89.31 82 LYS A N 1
ATOM 689 C CA . LYS A 1 82 ? 3.069 14.502 -3.780 1.00 89.31 82 LYS A CA 1
ATOM 690 C C . LYS A 1 82 ? 1.944 14.660 -4.793 1.00 89.31 82 LYS A C 1
ATOM 692 O O . LYS A 1 82 ? 2.081 14.260 -5.952 1.00 89.31 82 LYS A O 1
ATOM 697 N N . GLU A 1 83 ? 0.861 15.290 -4.354 1.00 87.19 83 GLU A N 1
ATOM 698 C CA . GLU A 1 83 ? -0.386 15.410 -5.114 1.00 87.19 83 GLU A CA 1
ATOM 699 C C . GLU A 1 83 ? -0.162 15.967 -6.527 1.00 87.19 83 GLU A C 1
ATOM 701 O O . GLU A 1 83 ? -0.464 15.304 -7.516 1.00 87.19 83 GLU A O 1
ATOM 706 N N . ASN A 1 84 ? 0.475 17.137 -6.625 1.00 87.31 84 ASN A N 1
ATOM 707 C CA . ASN A 1 84 ? 0.539 17.909 -7.872 1.00 87.31 84 ASN A CA 1
ATOM 708 C C . ASN A 1 84 ? 1.939 17.993 -8.496 1.00 87.31 84 ASN A C 1
ATOM 710 O O . ASN A 1 84 ? 2.116 18.622 -9.535 1.00 87.31 84 ASN A O 1
ATOM 714 N N . ILE A 1 85 ? 2.958 17.423 -7.848 1.00 86.88 85 ILE A N 1
ATOM 715 C CA . ILE A 1 85 ? 4.359 17.587 -8.253 1.00 86.88 85 ILE A CA 1
ATOM 716 C C . ILE A 1 85 ? 5.058 16.235 -8.176 1.00 86.88 85 ILE A C 1
ATOM 718 O O . ILE A 1 85 ? 4.853 15.475 -7.236 1.00 86.88 85 ILE A O 1
ATOM 722 N N . ASN A 1 86 ? 5.897 15.917 -9.153 1.00 88.69 86 ASN A N 1
ATOM 723 C CA . ASN A 1 86 ? 6.730 14.723 -9.088 1.00 88.69 86 ASN A CA 1
ATOM 724 C C . ASN A 1 86 ? 7.879 14.909 -8.099 1.00 88.69 86 ASN A C 1
ATOM 726 O O . ASN A 1 86 ? 8.518 15.962 -8.064 1.00 88.69 86 ASN A O 1
ATOM 730 N N . ASP A 1 87 ? 8.129 13.904 -7.263 1.00 88.75 87 ASP A N 1
ATOM 731 C CA . ASP A 1 87 ? 9.296 13.938 -6.394 1.00 88.75 87 ASP A CA 1
ATOM 732 C C . ASP A 1 87 ? 10.561 13.823 -7.249 1.00 88.75 87 ASP A C 1
ATOM 734 O O . ASP A 1 87 ? 10.617 13.058 -8.205 1.00 88.75 87 ASP A O 1
ATOM 738 N N . HIS A 1 88 ? 11.588 14.611 -6.943 1.00 88.75 88 HIS A N 1
ATOM 739 C CA . HIS A 1 88 ? 12.803 14.596 -7.757 1.00 88.75 88 HIS A CA 1
ATOM 740 C C . HIS A 1 88 ? 13.642 13.329 -7.534 1.00 88.75 88 HIS A C 1
ATOM 742 O O . HIS A 1 88 ? 14.555 13.066 -8.314 1.00 88.75 88 HIS A O 1
ATOM 748 N N . ARG A 1 89 ? 13.394 12.572 -6.455 1.00 88.81 89 ARG A N 1
ATOM 749 C CA . ARG A 1 89 ? 14.126 11.340 -6.156 1.00 88.81 89 ARG A CA 1
ATOM 750 C C . ARG A 1 89 ? 13.530 10.189 -6.951 1.00 88.81 89 ARG A C 1
ATOM 752 O O . ARG A 1 89 ? 12.314 9.992 -6.953 1.00 88.81 89 ARG A O 1
ATOM 759 N N . GLY A 1 90 ? 14.418 9.412 -7.564 1.00 86.19 90 GLY A N 1
ATOM 760 C CA . GLY A 1 90 ? 14.083 8.123 -8.156 1.00 86.19 90 GLY A CA 1
ATOM 761 C C . GLY A 1 90 ? 13.771 7.080 -7.086 1.00 86.19 90 GLY A C 1
ATOM 762 O O . GLY A 1 90 ? 14.221 7.201 -5.945 1.00 86.19 90 GLY A O 1
ATOM 763 N N . ILE A 1 91 ? 13.020 6.050 -7.453 1.00 87.75 91 ILE A N 1
ATOM 764 C CA . ILE A 1 91 ? 12.668 4.951 -6.557 1.00 87.75 91 ILE A CA 1
ATOM 765 C C . ILE A 1 91 ? 13.912 4.221 -6.015 1.00 87.75 91 ILE A C 1
ATOM 767 O O . ILE A 1 91 ? 14.899 4.022 -6.727 1.00 87.75 91 ILE A O 1
ATOM 771 N N . GLY A 1 92 ? 13.880 3.856 -4.733 1.00 81.19 92 GLY A N 1
ATOM 772 C CA . GLY A 1 92 ? 14.909 3.020 -4.115 1.00 81.19 92 GLY A CA 1
ATOM 773 C C . GLY A 1 92 ? 14.799 1.566 -4.574 1.00 81.19 92 GLY A C 1
ATOM 774 O O . GLY A 1 92 ? 13.703 1.070 -4.836 1.00 81.19 92 GLY A O 1
ATOM 775 N N . GLY A 1 93 ? 15.937 0.874 -4.657 1.00 77.06 93 GLY A N 1
ATOM 776 C CA . GLY A 1 93 ? 16.006 -0.495 -5.172 1.00 77.06 93 GLY A CA 1
ATOM 777 C C . GLY A 1 93 ? 15.343 -1.562 -4.299 1.00 77.06 93 GLY A C 1
ATOM 778 O O . GLY A 1 93 ? 15.252 -2.688 -4.762 1.00 77.06 93 GLY A O 1
ATOM 779 N N . ASP A 1 94 ? 14.919 -1.234 -3.077 1.00 87.12 94 ASP A N 1
ATOM 780 C CA . ASP A 1 94 ? 14.231 -2.093 -2.104 1.00 87.12 94 ASP A CA 1
ATOM 781 C C . ASP A 1 94 ? 12.718 -1.820 -2.005 1.00 87.12 94 ASP A C 1
ATOM 783 O O . ASP A 1 94 ? 11.955 -2.663 -1.527 1.00 87.12 94 ASP A O 1
ATOM 787 N N . GLN A 1 95 ? 12.257 -0.657 -2.473 1.00 89.44 95 GLN A N 1
ATOM 788 C CA . GLN A 1 95 ? 10.881 -0.195 -2.268 1.00 89.44 95 GLN A CA 1
ATOM 789 C C . GLN A 1 95 ? 9.849 -1.050 -3.016 1.00 89.44 95 GLN A C 1
ATOM 791 O O . GLN A 1 95 ? 8.774 -1.325 -2.481 1.00 89.44 95 GLN A O 1
ATOM 796 N N . ILE A 1 96 ? 10.185 -1.539 -4.215 1.00 89.19 96 ILE A N 1
ATOM 797 C CA . ILE A 1 96 ? 9.317 -2.454 -4.973 1.00 89.19 96 ILE A CA 1
ATOM 798 C C . ILE A 1 96 ? 9.192 -3.804 -4.259 1.00 89.19 96 ILE A C 1
ATOM 800 O O . ILE A 1 96 ? 8.105 -4.365 -4.175 1.00 89.19 96 ILE A O 1
ATOM 804 N N . GLN A 1 97 ? 10.276 -4.325 -3.690 1.00 90.38 97 GLN A N 1
ATOM 805 C CA . GLN A 1 97 ? 10.295 -5.596 -2.966 1.00 90.38 97 GLN A CA 1
ATOM 806 C C . GLN A 1 97 ? 9.520 -5.483 -1.648 1.00 90.38 97 GLN A C 1
ATOM 808 O O . GLN A 1 97 ? 8.791 -6.404 -1.268 1.00 90.38 97 GLN A O 1
ATOM 813 N N . MET A 1 98 ? 9.613 -4.334 -0.975 1.00 93.25 98 MET A N 1
ATOM 814 C CA . MET A 1 98 ? 8.780 -4.024 0.186 1.00 93.25 98 MET A CA 1
ATOM 815 C C . MET A 1 98 ? 7.291 -3.975 -0.187 1.00 93.25 98 MET A C 1
ATOM 817 O O . MET A 1 98 ? 6.471 -4.574 0.512 1.00 93.25 98 MET A O 1
ATOM 821 N N . ALA A 1 99 ? 6.936 -3.340 -1.309 1.00 93.06 99 ALA A N 1
ATOM 822 C CA . ALA A 1 99 ? 5.558 -3.325 -1.799 1.00 93.06 99 ALA A CA 1
ATOM 823 C C . ALA A 1 99 ? 5.065 -4.739 -2.152 1.00 93.06 99 ALA A C 1
ATOM 825 O O . ALA A 1 99 ? 4.009 -5.153 -1.683 1.00 93.06 99 ALA A O 1
ATOM 826 N N . LEU A 1 100 ? 5.855 -5.524 -2.891 1.00 95.38 100 LEU A N 1
ATOM 827 C CA . LEU A 1 100 ? 5.513 -6.899 -3.276 1.00 95.38 100 LEU A CA 1
ATOM 828 C C . LEU A 1 100 ? 5.294 -7.815 -2.063 1.00 95.38 100 LEU A C 1
ATOM 830 O O . LEU A 1 100 ? 4.325 -8.574 -2.036 1.00 95.38 100 LEU A O 1
ATOM 834 N N . SER A 1 101 ? 6.162 -7.743 -1.050 1.00 96.75 101 SER A N 1
ATOM 835 C CA . SER A 1 101 ? 5.993 -8.539 0.176 1.00 96.75 101 SER A CA 1
ATOM 836 C C . SER A 1 101 ? 4.762 -8.109 0.980 1.00 96.75 101 SER A C 1
ATOM 838 O O . SER A 1 101 ? 4.031 -8.964 1.481 1.00 96.75 101 SER A O 1
ATOM 840 N N . SER A 1 102 ? 4.464 -6.808 1.022 1.00 96.12 102 SER A N 1
ATOM 841 C CA . SER A 1 102 ? 3.241 -6.282 1.639 1.00 96.12 102 SER A CA 1
ATOM 842 C C . SER A 1 102 ? 1.984 -6.724 0.878 1.00 96.12 102 SER A C 1
ATOM 844 O O . SER A 1 102 ? 0.990 -7.111 1.489 1.00 96.12 102 SER A O 1
ATOM 846 N N . TRP A 1 103 ? 2.018 -6.719 -0.457 1.00 97.19 103 TRP A N 1
ATOM 847 C CA . TRP A 1 103 ? 0.873 -7.079 -1.300 1.00 97.19 103 TRP A CA 1
ATOM 848 C C . TRP A 1 103 ? 0.548 -8.564 -1.237 1.00 97.19 103 TRP A C 1
ATOM 850 O O . TRP A 1 103 ? -0.622 -8.929 -1.306 1.00 97.19 103 TRP A O 1
ATOM 860 N N . ALA A 1 104 ? 1.548 -9.421 -1.029 1.00 97.94 104 ALA A N 1
ATOM 861 C CA . ALA A 1 104 ? 1.307 -10.837 -0.778 1.00 97.94 104 ALA A CA 1
ATOM 862 C C . ALA A 1 104 ? 0.436 -11.047 0.476 1.00 97.94 104 ALA A C 1
ATOM 864 O O . ALA A 1 104 ? -0.519 -11.825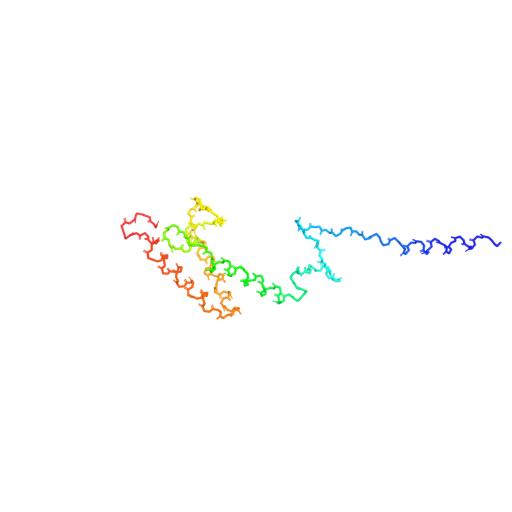 0.440 1.00 97.94 104 ALA A O 1
ATOM 865 N N . LEU A 1 105 ? 0.720 -10.312 1.559 1.00 97.94 105 LEU A N 1
ATOM 866 C CA . LEU A 1 105 ? -0.083 -10.345 2.787 1.00 97.94 105 LEU A CA 1
ATOM 867 C C . LEU A 1 105 ? -1.474 -9.740 2.565 1.00 97.94 105 LEU A C 1
ATOM 869 O O . LEU A 1 105 ? -2.474 -10.325 2.977 1.00 97.94 105 LEU A O 1
ATOM 873 N N . LEU A 1 106 ? -1.549 -8.605 1.867 1.00 98.06 106 LEU A N 1
ATOM 874 C CA . LEU A 1 106 ? -2.816 -7.940 1.571 1.00 98.06 106 LEU A CA 1
ATOM 875 C C . LEU A 1 106 ? -3.737 -8.807 0.704 1.00 98.06 106 LEU A C 1
ATOM 877 O O . LEU A 1 106 ? -4.940 -8.876 0.949 1.00 98.06 106 LEU A O 1
ATOM 881 N N . TYR A 1 107 ? -3.189 -9.496 -0.296 1.00 98.38 107 TYR A N 1
ATOM 882 C CA . TYR A 1 107 ? -3.950 -10.433 -1.114 1.00 98.38 107 TYR A CA 1
ATOM 883 C C . TYR A 1 107 ? -4.444 -11.621 -0.287 1.00 98.38 107 TYR A C 1
ATOM 885 O O . TYR A 1 107 ? -5.605 -12.001 -0.411 1.00 98.38 107 TYR A O 1
ATOM 893 N N . ALA A 1 108 ? -3.600 -12.182 0.584 1.00 98.25 108 ALA A N 1
ATOM 894 C CA . ALA A 1 108 ? -4.011 -13.269 1.470 1.00 98.25 108 ALA A CA 1
ATOM 895 C C . ALA A 1 108 ? -5.158 -12.853 2.409 1.00 98.25 108 ALA A C 1
ATOM 897 O O . ALA A 1 108 ? -6.020 -13.674 2.713 1.00 98.25 108 ALA A O 1
ATOM 898 N N . TYR A 1 109 ? -5.184 -11.586 2.832 1.00 98.06 109 TYR A N 1
ATOM 899 C CA . TYR A 1 109 ? -6.253 -11.023 3.655 1.00 98.06 109 TYR A CA 1
ATOM 900 C C . TYR A 1 109 ? -7.543 -10.744 2.862 1.00 98.06 109 TYR A C 1
ATOM 902 O O . TYR A 1 109 ? -8.625 -11.136 3.288 1.00 98.06 109 TYR A O 1
ATOM 910 N N . THR A 1 110 ? -7.439 -10.080 1.707 1.00 97.31 110 THR A N 1
ATOM 911 C CA . THR A 1 110 ? -8.600 -9.533 0.972 1.00 97.31 110 THR A CA 1
ATOM 912 C C . THR A 1 110 ? -9.136 -10.433 -0.143 1.00 97.31 110 THR A C 1
ATOM 914 O O . THR A 1 110 ? -10.282 -10.284 -0.561 1.00 97.31 110 THR A O 1
ATOM 917 N N . GLY A 1 111 ? -8.302 -11.307 -0.711 1.00 97.88 111 GLY A N 1
ATOM 918 C CA . GLY A 1 111 ? -8.596 -12.036 -1.949 1.00 97.88 111 GLY A CA 1
ATOM 919 C C . GLY A 1 111 ? -8.711 -11.157 -3.206 1.00 97.88 111 GLY A C 1
ATOM 920 O O . GLY A 1 111 ? -9.108 -11.655 -4.264 1.00 97.88 111 GLY A O 1
ATOM 921 N N . ASN A 1 112 ? -8.375 -9.862 -3.131 1.00 97.88 112 ASN A N 1
ATOM 922 C CA . ASN A 1 112 ? -8.563 -8.919 -4.232 1.00 97.88 112 ASN A CA 1
ATOM 923 C C . ASN A 1 112 ? -7.563 -9.174 -5.378 1.00 97.88 112 ASN A C 1
ATOM 925 O O . ASN A 1 112 ? -6.365 -8.919 -5.254 1.00 97.88 112 ASN A O 1
ATOM 929 N N . GLN A 1 113 ? -8.066 -9.629 -6.531 1.00 98.00 113 GLN A N 1
ATOM 930 C CA . GLN A 1 113 ? -7.246 -9.964 -7.705 1.00 98.00 113 GLN A CA 1
ATOM 931 C C . GLN A 1 113 ? -6.479 -8.770 -8.282 1.00 98.00 113 GLN A C 1
ATOM 933 O O . GLN A 1 113 ? -5.400 -8.956 -8.846 1.00 98.00 113 GLN A O 1
ATOM 938 N N . ARG A 1 114 ? -6.976 -7.544 -8.083 1.00 97.50 114 ARG A N 1
ATOM 939 C CA . ARG A 1 114 ? -6.300 -6.328 -8.538 1.00 97.50 114 ARG A CA 1
ATOM 940 C C . ARG A 1 114 ? -4.908 -6.175 -7.921 1.00 97.50 114 ARG A C 1
ATOM 942 O O . ARG A 1 114 ? -3.992 -5.684 -8.576 1.00 97.50 114 ARG A O 1
ATOM 949 N N . ILE A 1 115 ? -4.724 -6.667 -6.695 1.00 98.00 115 ILE A N 1
ATOM 950 C CA . ILE A 1 115 ? -3.424 -6.681 -6.015 1.00 98.00 115 ILE A CA 1
ATOM 951 C C . ILE A 1 115 ? -2.442 -7.576 -6.774 1.00 98.00 115 ILE A C 1
ATOM 953 O O . ILE A 1 115 ? -1.321 -7.161 -7.051 1.00 98.00 115 ILE A O 1
ATOM 957 N N . ILE A 1 116 ? -2.865 -8.780 -7.174 1.00 98.00 116 ILE A N 1
ATOM 958 C CA . ILE A 1 116 ? -2.028 -9.706 -7.950 1.00 98.00 116 ILE A CA 1
ATOM 959 C C . ILE A 1 116 ? -1.683 -9.124 -9.322 1.00 98.00 116 ILE A C 1
ATOM 961 O O . ILE A 1 116 ? -0.547 -9.262 -9.776 1.00 98.00 116 ILE A O 1
ATOM 965 N N . GLU A 1 117 ? -2.632 -8.462 -9.986 1.00 97.62 117 GLU A N 1
ATOM 966 C CA . GLU A 1 117 ? -2.368 -7.755 -11.244 1.00 97.62 117 GLU A CA 1
ATOM 967 C C . GLU A 1 117 ? -1.304 -6.669 -11.067 1.00 97.62 117 GLU A C 1
ATOM 969 O O . GLU A 1 117 ? -0.365 -6.592 -11.859 1.00 97.62 117 GLU A O 1
ATOM 974 N N . ASN A 1 118 ? -1.407 -5.873 -10.000 1.00 96.62 118 ASN A N 1
ATOM 975 C CA . ASN A 1 118 ? -0.424 -4.847 -9.680 1.00 96.62 118 ASN A CA 1
ATOM 976 C C . ASN A 1 118 ? 0.954 -5.454 -9.354 1.00 96.62 118 ASN A C 1
ATOM 978 O O . ASN A 1 118 ? 1.963 -4.973 -9.864 1.00 96.62 118 ASN A O 1
ATOM 982 N N . MET A 1 119 ? 1.013 -6.557 -8.596 1.00 97.00 119 MET A N 1
ATOM 983 C CA . MET A 1 119 ? 2.266 -7.276 -8.325 1.00 97.00 119 MET A CA 1
ATOM 984 C C . MET A 1 119 ? 2.944 -7.767 -9.608 1.00 97.00 119 MET A C 1
ATOM 986 O O . MET A 1 119 ? 4.150 -7.586 -9.773 1.00 97.00 119 MET A O 1
ATOM 990 N N . LYS A 1 120 ? 2.176 -8.369 -10.527 1.00 97.12 120 LYS A N 1
ATOM 991 C CA . LYS A 1 120 ? 2.686 -8.821 -11.830 1.00 97.12 120 LYS A CA 1
ATOM 992 C C . LYS A 1 120 ? 3.219 -7.651 -12.644 1.00 97.12 120 LYS A C 1
ATOM 994 O O . LYS A 1 120 ? 4.346 -7.715 -13.114 1.00 97.12 120 LYS A O 1
ATOM 999 N N . PHE A 1 121 ? 2.452 -6.564 -12.724 1.00 95.31 121 PHE A N 1
ATOM 1000 C CA . PHE A 1 121 ? 2.883 -5.345 -13.399 1.00 95.31 121 PHE A CA 1
ATOM 1001 C C . PHE A 1 121 ? 4.219 -4.823 -12.850 1.00 95.31 121 PHE A C 1
ATOM 1003 O O . PHE A 1 121 ? 5.132 -4.570 -13.633 1.00 95.31 121 PHE A O 1
ATOM 1010 N N . MET A 1 122 ? 4.363 -4.697 -11.526 1.00 94.38 122 MET A N 1
ATOM 1011 C CA . MET A 1 122 ? 5.608 -4.215 -10.915 1.00 94.38 122 MET A CA 1
ATOM 1012 C C . MET A 1 122 ? 6.797 -5.123 -11.253 1.00 94.38 122 MET A C 1
ATOM 1014 O O . MET A 1 122 ? 7.866 -4.626 -11.611 1.00 94.38 122 MET A O 1
ATOM 1018 N N . ALA A 1 123 ? 6.612 -6.444 -11.167 1.00 93.50 123 ALA A N 1
ATOM 1019 C CA . ALA A 1 123 ? 7.656 -7.417 -11.473 1.00 93.50 123 ALA A CA 1
ATOM 1020 C C . ALA A 1 123 ? 8.059 -7.377 -12.955 1.00 93.50 123 ALA A C 1
ATOM 1022 O O . ALA A 1 123 ? 9.246 -7.278 -13.266 1.00 93.50 123 ALA A O 1
ATOM 1023 N N . ASP A 1 124 ? 7.082 -7.393 -13.861 1.00 94.56 124 ASP A N 1
ATOM 1024 C CA . ASP A 1 124 ? 7.317 -7.344 -15.304 1.00 94.56 124 ASP A CA 1
ATOM 1025 C C . ASP A 1 124 ? 8.007 -6.036 -15.702 1.00 94.56 124 ASP A C 1
ATOM 1027 O O . ASP A 1 124 ? 8.979 -6.049 -16.459 1.00 94.56 124 ASP A O 1
ATOM 1031 N N . TYR A 1 125 ? 7.562 -4.902 -15.153 1.00 91.88 125 TYR A N 1
ATOM 1032 C CA . TYR A 1 125 ? 8.170 -3.600 -15.416 1.00 91.88 125 TYR A CA 1
ATOM 1033 C C . TYR A 1 125 ? 9.630 -3.552 -14.953 1.00 91.88 125 TYR A C 1
ATOM 1035 O O . TYR A 1 125 ? 10.507 -3.126 -15.705 1.00 91.88 125 TYR A O 1
ATOM 1043 N N . TYR A 1 126 ? 9.909 -4.042 -13.744 1.00 88.69 126 TYR A N 1
ATOM 1044 C CA . TYR A 1 126 ? 11.263 -4.079 -13.199 1.00 88.69 126 TYR A CA 1
ATOM 1045 C C . TYR A 1 126 ? 12.193 -4.971 -14.034 1.00 88.69 126 TYR A C 1
ATOM 1047 O O . TYR A 1 126 ? 13.288 -4.555 -14.410 1.00 88.69 126 TYR A O 1
ATOM 1055 N N . LEU A 1 127 ? 11.746 -6.179 -14.393 1.00 89.38 127 LEU A N 1
ATOM 1056 C CA . LEU A 1 127 ? 12.534 -7.114 -15.205 1.00 89.38 127 LEU A CA 1
ATOM 1057 C C . LEU A 1 127 ? 12.826 -6.578 -16.611 1.00 89.38 127 LEU A C 1
ATOM 1059 O O . LEU A 1 127 ? 13.878 -6.874 -17.174 1.00 89.38 127 LEU A O 1
ATOM 1063 N N . THR A 1 128 ? 11.912 -5.791 -17.176 1.00 90.25 128 THR A N 1
ATOM 1064 C CA . THR A 1 128 ? 12.054 -5.239 -18.530 1.00 90.25 128 THR A CA 1
ATOM 1065 C C . THR A 1 128 ? 12.903 -3.969 -18.593 1.00 90.25 128 THR A C 1
ATOM 1067 O O . THR A 1 128 ? 13.513 -3.723 -19.632 1.00 90.25 128 THR A O 1
ATOM 1070 N N . HIS A 1 129 ? 12.979 -3.177 -17.516 1.00 86.38 129 HIS A N 1
ATOM 1071 C CA . HIS A 1 129 ? 13.598 -1.841 -17.553 1.00 86.38 129 HIS A CA 1
ATOM 1072 C C . HIS A 1 129 ? 14.783 -1.641 -16.601 1.00 86.38 129 HIS A C 1
ATOM 1074 O O . HIS A 1 129 ? 15.535 -0.686 -16.783 1.00 86.38 129 HIS A O 1
ATOM 1080 N N . SER A 1 130 ? 14.948 -2.476 -15.572 1.00 79.88 130 SER A N 1
ATOM 1081 C CA . SER A 1 130 ? 15.867 -2.182 -14.458 1.00 79.88 130 SER A CA 1
ATOM 1082 C C . SER A 1 130 ? 17.077 -3.108 -14.368 1.00 79.88 130 SER A C 1
ATOM 1084 O O . SER A 1 130 ? 17.941 -2.888 -13.523 1.00 79.88 130 SER A O 1
ATOM 1086 N N . LEU A 1 131 ? 17.169 -4.128 -15.223 1.00 82.19 131 LEU A N 1
ATOM 1087 C CA . LEU A 1 131 ? 18.326 -5.018 -15.259 1.00 82.19 131 LEU A CA 1
ATOM 1088 C C . LEU A 1 131 ? 19.454 -4.395 -16.083 1.00 82.19 131 LEU A C 1
ATOM 1090 O O . LEU A 1 131 ? 19.250 -3.986 -17.228 1.00 82.19 131 LEU A O 1
ATOM 1094 N N . SER A 1 132 ? 20.656 -4.360 -15.509 1.00 83.44 132 SER A N 1
ATOM 1095 C CA . SER A 1 132 ? 21.862 -3.979 -16.239 1.00 83.44 132 SER A CA 1
ATOM 1096 C C . SER A 1 132 ? 22.079 -4.883 -17.449 1.00 83.44 132 SER A C 1
ATOM 1098 O O . SER A 1 132 ? 21.864 -6.096 -17.400 1.00 83.44 132 SER A O 1
ATOM 1100 N N . GLY A 1 133 ? 22.517 -4.273 -18.551 1.00 82.62 133 GLY A N 1
ATOM 1101 C CA . GLY A 1 133 ? 22.842 -4.999 -19.771 1.00 82.62 133 GLY A CA 1
ATOM 1102 C C . GLY A 1 133 ? 23.991 -5.993 -19.558 1.00 82.62 133 GLY A C 1
ATOM 1103 O O . GLY A 1 133 ? 24.786 -5.832 -18.628 1.00 82.62 133 GLY A O 1
ATOM 1104 N N . PRO A 1 134 ? 24.130 -6.996 -20.443 1.00 82.56 134 PRO A N 1
ATOM 1105 C CA . PRO A 1 134 ? 25.146 -8.044 -20.307 1.00 82.56 134 PRO A CA 1
ATOM 1106 C C . PRO A 1 134 ? 26.590 -7.511 -20.300 1.00 82.56 134 PRO A C 1
ATOM 1108 O O . PRO A 1 134 ? 27.481 -8.181 -19.786 1.00 82.56 134 PRO A O 1
ATOM 1111 N N . ASP A 1 135 ? 26.811 -6.302 -20.826 1.00 88.25 135 ASP A N 1
ATOM 1112 C CA . ASP A 1 135 ? 28.129 -5.666 -20.929 1.00 88.25 135 ASP A CA 1
ATOM 1113 C C . ASP A 1 135 ? 28.433 -4.667 -19.790 1.00 88.25 135 ASP A C 1
ATOM 1115 O O . ASP A 1 135 ? 29.480 -4.009 -19.793 1.00 88.25 135 ASP A O 1
ATOM 1119 N N . CYS A 1 136 ? 27.538 -4.513 -18.807 1.00 87.25 136 CYS A N 1
ATOM 1120 C CA . CYS A 1 136 ? 27.770 -3.624 -17.669 1.00 87.25 136 CYS A CA 1
ATOM 1121 C C . CYS A 1 136 ? 28.876 -4.170 -16.744 1.00 87.25 136 CYS A C 1
ATOM 1123 O O . CYS A 1 136 ? 28.901 -5.344 -16.384 1.00 87.25 136 CYS A O 1
ATOM 1125 N N . LYS A 1 137 ? 29.809 -3.297 -16.330 1.00 82.25 137 LYS A N 1
ATOM 1126 C CA . LYS A 1 137 ? 30.969 -3.663 -15.484 1.00 82.25 137 LYS A CA 1
ATOM 1127 C C . LYS A 1 137 ? 30.646 -3.867 -13.997 1.00 82.25 137 LYS A C 1
ATOM 1129 O O . LYS A 1 137 ? 31.500 -4.352 -13.261 1.00 82.25 137 LYS A O 1
ATOM 1134 N N . TRP A 1 138 ? 29.464 -3.458 -13.564 1.00 68.12 138 TRP A N 1
ATOM 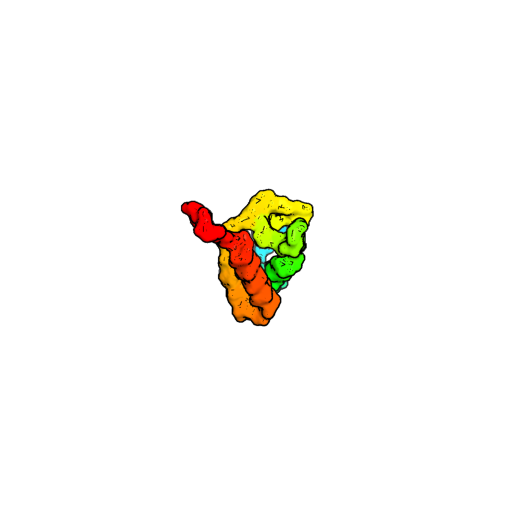1135 C CA . TRP A 1 138 ? 28.886 -3.670 -12.237 1.00 68.12 138 TRP A CA 1
ATOM 1136 C C . TRP A 1 138 ? 27.417 -4.073 -12.434 1.00 68.12 138 TRP A C 1
ATOM 1138 O O . TRP A 1 138 ? 26.886 -3.773 -13.511 1.00 68.12 138 TRP A O 1
ATOM 1148 N N . PRO A 1 139 ? 26.777 -4.756 -11.461 1.00 57.59 139 PRO A N 1
ATOM 1149 C CA . PRO A 1 139 ? 25.323 -4.855 -11.464 1.00 57.59 139 PRO A CA 1
ATOM 1150 C C . PRO A 1 139 ? 24.686 -3.469 -11.561 1.00 57.59 139 PRO A C 1
ATOM 1152 O O . PRO A 1 139 ? 25.253 -2.501 -11.001 1.00 57.59 139 PRO A O 1
#

Radius of gyration: 27.51 Å; chains: 1; bounding box: 54×34×92 Å

Secondary structure (DSSP, 8-state):
--SSTTHHHHHHHGGG----PPPPEETTEE--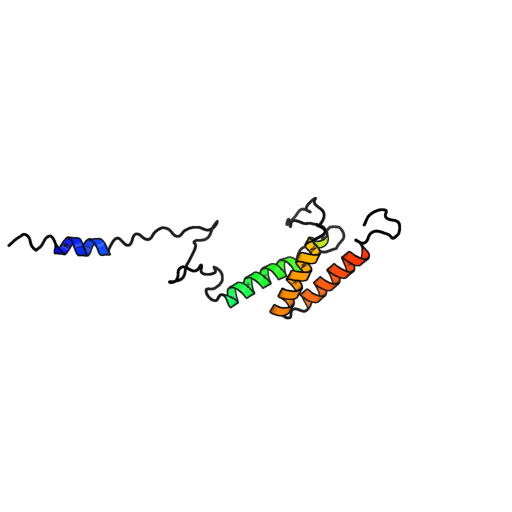B-TTSPBPPSS-SSHHHHHHHHHHHHHHHHHTPPBPTTSSBGGGTBSS--SSS--SSBPPTTHHHHHHHHHHHHHHHH--HHHHHHHHHHHHHHHHHSSPPTT-S--